Protein AF-A0A2H9LQU4-F1 (afdb_monomer_lite)

pLDDT: mean 83.68, std 18.82, range [36.91, 98.5]

Sequence (170 aa):
MGERLHLKRLIVLCSWILFLGFVFASIEIASIDSPTNTTYNSSDVWFNVTTNETADWCGYSIDGFENISMSNDSTTTYYFENSSVPEGSHNVTFSCNDSAGGMNFSETLYFTIDLTAPEITIESPLNITYKAYEYIDFNITSSEEINWCGVSVFGTDNITMTNDSLLIGL

Secondary structure (DSSP, 8-state):
----------------------------EEEEEES-S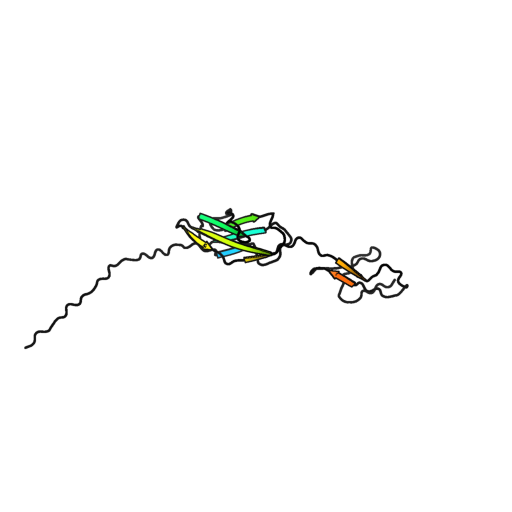SEESSS-EEEEEEESS--SEEEEEETTPPPEEPEESSSSEEEEEETTPPSEEEEEEEEEE-TT--EEEPPPEEEEE--PPPPEEEEES-SS-PPTT-----EEEESS--S--EE-STTPPPEE--SS------

Radius of gyration: 33.13 Å; chains: 1; bounding box: 103×45×87 Å

Structure (mmCIF, N/CA/C/O backbone):
data_AF-A0A2H9LQU4-F1
#
_entry.id   AF-A0A2H9LQU4-F1
#
loop_
_atom_site.group_PDB
_atom_site.id
_atom_site.type_symbol
_atom_site.label_atom_id
_atom_site.label_alt_id
_atom_site.label_comp_id
_atom_site.label_asym_id
_atom_site.label_entity_id
_atom_site.label_seq_id
_atom_site.pdbx_PDB_ins_code
_atom_site.Cartn_x
_atom_site.Cartn_y
_atom_site.Cartn_z
_atom_site.occupancy
_atom_site.B_iso_or_equiv
_atom_site.auth_seq_id
_atom_site.auth_comp_id
_atom_site.auth_asym_id
_atom_site.auth_atom_id
_atom_site.pdbx_PDB_model_num
ATOM 1 N N . MET A 1 1 ? 76.377 -31.775 -40.889 1.00 42.47 1 MET A N 1
ATOM 2 C CA . MET A 1 1 ? 75.950 -30.468 -41.424 1.00 42.47 1 MET A CA 1
ATOM 3 C C . MET A 1 1 ? 74.441 -30.548 -41.560 1.00 42.47 1 MET A C 1
ATOM 5 O O . MET A 1 1 ? 73.963 -31.254 -42.433 1.00 42.47 1 MET A O 1
ATOM 9 N N . GLY A 1 2 ? 73.724 -30.053 -40.553 1.00 43.41 2 GLY A N 1
ATOM 10 C CA . GLY A 1 2 ? 72.283 -30.249 -40.419 1.00 43.41 2 GLY A CA 1
ATOM 11 C C . GLY A 1 2 ? 71.494 -29.174 -41.148 1.00 43.41 2 GLY A C 1
ATOM 12 O O . GLY A 1 2 ? 71.911 -28.020 -41.161 1.00 43.41 2 GLY A O 1
ATOM 13 N N . GLU A 1 3 ? 70.329 -29.545 -41.665 1.00 43.34 3 GLU A N 1
ATOM 14 C CA . GLU A 1 3 ? 69.291 -28.580 -42.000 1.00 43.34 3 GLU A CA 1
ATOM 15 C C . GLU A 1 3 ? 68.017 -28.905 -41.227 1.00 43.34 3 GLU A C 1
ATOM 17 O O . GLU A 1 3 ? 67.547 -30.040 -41.146 1.00 43.34 3 GLU A O 1
ATOM 22 N N . ARG A 1 4 ? 67.556 -27.860 -40.544 1.00 48.19 4 ARG A N 1
ATOM 23 C CA . ARG A 1 4 ? 66.480 -27.837 -39.567 1.00 48.19 4 ARG A CA 1
ATOM 24 C C . ARG A 1 4 ? 65.129 -27.928 -40.265 1.00 48.19 4 ARG A C 1
ATOM 26 O O . ARG A 1 4 ? 64.819 -27.121 -41.137 1.00 48.19 4 ARG A O 1
ATOM 33 N N . LEU A 1 5 ? 64.282 -28.819 -39.759 1.00 45.22 5 LEU A N 1
ATOM 34 C CA . LEU A 1 5 ? 62.830 -28.728 -39.884 1.00 45.22 5 LEU A CA 1
ATOM 35 C C . LEU A 1 5 ? 62.363 -27.395 -39.280 1.00 45.22 5 LEU A C 1
ATOM 37 O O . LEU A 1 5 ? 62.323 -27.241 -38.060 1.00 45.22 5 LEU A O 1
ATOM 41 N N . HIS A 1 6 ? 62.007 -26.426 -40.122 1.00 47.09 6 HIS A N 1
ATOM 42 C CA . HIS A 1 6 ? 61.292 -25.234 -39.677 1.00 47.09 6 HIS A CA 1
ATOM 43 C C . HIS A 1 6 ? 59.789 -25.445 -39.849 1.00 47.09 6 HIS A C 1
ATOM 45 O O . HIS A 1 6 ? 59.212 -25.232 -40.914 1.00 47.09 6 HIS A O 1
ATOM 51 N N . LEU A 1 7 ? 59.170 -25.864 -38.747 1.00 42.38 7 LEU A N 1
ATOM 52 C CA . LEU A 1 7 ? 57.735 -25.833 -38.510 1.00 42.38 7 LEU A CA 1
ATOM 53 C C . LEU A 1 7 ? 57.232 -24.394 -38.751 1.00 42.38 7 LEU A C 1
ATOM 55 O O . LEU A 1 7 ? 57.451 -23.504 -37.925 1.00 42.38 7 LEU A O 1
ATOM 59 N N . LYS A 1 8 ? 56.599 -24.133 -39.901 1.00 46.31 8 LYS A N 1
ATOM 60 C CA . LYS A 1 8 ? 55.910 -22.860 -40.142 1.00 46.31 8 LYS A CA 1
ATOM 61 C C . LYS A 1 8 ? 54.664 -22.840 -39.262 1.00 46.31 8 LYS A C 1
ATOM 63 O O . LYS A 1 8 ? 53.694 -23.542 -39.526 1.00 46.31 8 LYS A O 1
ATOM 68 N N . ARG A 1 9 ? 54.738 -22.067 -38.177 1.00 46.16 9 ARG A N 1
ATOM 69 C CA . ARG A 1 9 ? 53.622 -21.766 -37.278 1.00 46.16 9 ARG A CA 1
ATOM 70 C C . ARG A 1 9 ? 52.424 -21.280 -38.096 1.00 46.16 9 ARG A C 1
ATOM 72 O O . ARG A 1 9 ? 52.492 -20.225 -38.721 1.00 46.16 9 ARG A O 1
ATOM 79 N N . LEU A 1 10 ? 51.336 -22.041 -38.054 1.00 36.91 10 LEU A N 1
ATOM 80 C CA . LEU A 1 10 ? 50.007 -21.578 -38.420 1.00 36.91 10 LEU A CA 1
ATOM 81 C C . LEU A 1 10 ? 49.563 -20.598 -37.325 1.00 36.91 10 LEU A C 1
ATOM 83 O O . LEU A 1 10 ? 49.052 -21.003 -36.285 1.00 36.91 10 LEU A O 1
ATOM 87 N N . ILE A 1 11 ? 49.844 -19.310 -37.514 1.00 47.38 11 ILE A N 1
ATOM 88 C CA . ILE A 1 11 ? 49.207 -18.262 -36.719 1.00 47.38 11 ILE A CA 1
ATOM 89 C C . ILE A 1 11 ? 47.830 -18.080 -37.345 1.00 47.38 11 ILE A C 1
ATOM 91 O O . ILE A 1 11 ? 47.694 -17.467 -38.402 1.00 47.38 11 ILE A O 1
ATOM 95 N N . VAL A 1 12 ? 46.816 -18.664 -36.710 1.00 43.72 12 VAL A N 1
ATOM 96 C CA . VAL A 1 12 ? 45.431 -18.249 -36.916 1.00 43.72 12 VAL A CA 1
ATOM 97 C C . VAL A 1 12 ? 45.374 -16.806 -36.425 1.00 43.72 12 VAL A C 1
ATOM 99 O O . VAL A 1 12 ? 45.312 -16.555 -35.223 1.00 43.72 12 VAL A O 1
ATOM 102 N N . LEU A 1 13 ? 45.476 -15.842 -37.342 1.00 41.81 13 LEU A N 1
ATOM 103 C CA . LEU A 1 13 ? 45.021 -14.489 -37.064 1.00 41.81 13 LEU A CA 1
ATOM 104 C C . LEU A 1 13 ? 43.508 -14.611 -36.928 1.00 41.81 13 LEU A C 1
ATOM 106 O O . LEU A 1 13 ? 42.782 -14.583 -37.919 1.00 41.81 13 LEU A O 1
ATOM 110 N N . CYS A 1 14 ? 43.066 -14.866 -35.694 1.00 44.28 14 CYS A N 1
ATOM 111 C CA . CYS A 1 14 ? 41.692 -14.661 -35.278 1.00 44.28 14 CYS A CA 1
ATOM 112 C C . CYS A 1 14 ? 41.316 -13.289 -35.824 1.00 44.28 14 CYS A C 1
ATOM 114 O O . CYS A 1 14 ? 41.963 -12.296 -35.479 1.00 44.28 14 CYS A O 1
ATOM 116 N N . SER A 1 15 ? 40.401 -13.276 -36.792 1.00 41.88 15 SER A N 1
ATOM 117 C CA . SER A 1 15 ? 39.909 -12.047 -37.384 1.00 41.88 15 SER A CA 1
ATOM 118 C C . SER A 1 15 ? 39.534 -11.1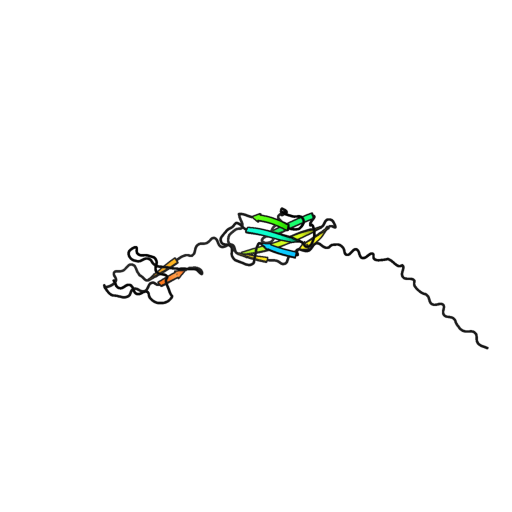4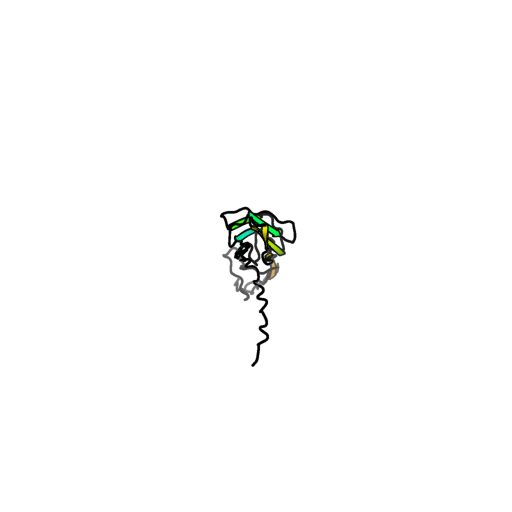0 -36.226 1.00 41.88 15 SER A C 1
ATOM 120 O O . SER A 1 15 ? 38.774 -11.549 -35.347 1.00 41.88 15 SER A O 1
ATOM 122 N N . TRP A 1 16 ? 40.155 -9.965 -36.179 1.00 44.72 16 TRP A N 1
ATOM 123 C CA . TRP A 1 16 ? 39.816 -8.916 -35.237 1.00 44.72 16 TRP A CA 1
ATOM 124 C C . TRP A 1 16 ? 38.407 -8.439 -35.585 1.00 44.72 16 TRP A C 1
ATOM 126 O O . TRP A 1 16 ? 38.214 -7.372 -36.160 1.00 44.72 16 TRP A O 1
ATOM 136 N N . ILE A 1 17 ? 37.399 -9.232 -35.235 1.00 50.31 17 ILE A N 1
ATOM 137 C CA . ILE A 1 17 ? 36.140 -8.660 -34.811 1.00 50.31 17 ILE A CA 1
ATOM 138 C C . ILE A 1 17 ? 36.523 -7.913 -33.540 1.00 50.31 17 ILE A C 1
ATOM 140 O O . ILE A 1 17 ? 36.646 -8.482 -32.457 1.00 50.31 17 ILE A O 1
ATOM 144 N N . LEU A 1 18 ? 36.783 -6.613 -33.702 1.00 45.41 18 LEU A N 1
ATOM 145 C CA . LEU A 1 18 ? 36.345 -5.671 -32.696 1.00 45.41 18 LEU A CA 1
ATOM 146 C C . LEU A 1 18 ? 34.874 -6.019 -32.468 1.00 45.41 18 LEU A C 1
ATOM 148 O O . LEU A 1 18 ? 33.999 -5.599 -33.222 1.00 45.41 18 LEU A O 1
ATOM 152 N N . PHE A 1 19 ? 34.602 -6.793 -31.421 1.00 46.94 19 PHE A N 1
ATOM 153 C CA . PHE A 1 19 ? 33.439 -6.494 -30.617 1.00 46.94 19 PHE A CA 1
ATOM 154 C C . PHE A 1 19 ? 33.712 -5.066 -30.139 1.00 46.94 19 PHE A C 1
ATOM 156 O O . PHE A 1 19 ? 34.360 -4.840 -29.119 1.00 46.94 19 PHE A O 1
ATOM 163 N N . LEU A 1 20 ? 33.316 -4.079 -30.951 1.00 49.41 20 LEU A N 1
ATOM 164 C CA . LEU A 1 20 ? 32.824 -2.833 -30.398 1.00 49.41 20 LEU A CA 1
ATOM 165 C C . LEU A 1 20 ? 31.806 -3.322 -29.386 1.00 49.41 20 LEU A C 1
ATOM 167 O O . LEU A 1 20 ? 30.780 -3.879 -29.773 1.00 49.41 20 LEU A O 1
ATOM 171 N N . GLY A 1 21 ? 32.191 -3.279 -28.114 1.00 51.03 21 GLY A N 1
ATOM 172 C CA . GLY A 1 21 ? 31.294 -3.531 -27.013 1.00 51.03 21 GLY A CA 1
ATOM 173 C C . GLY A 1 21 ? 30.197 -2.492 -27.113 1.00 51.03 21 GLY A C 1
ATOM 174 O O . GLY A 1 21 ? 30.266 -1.453 -26.470 1.00 51.03 21 GLY A O 1
ATOM 175 N N . PHE A 1 22 ? 29.195 -2.767 -27.942 1.00 51.91 22 PHE A N 1
ATOM 176 C CA . PHE A 1 22 ? 27.841 -2.425 -27.602 1.00 51.91 22 PHE A CA 1
ATOM 177 C C . PHE A 1 22 ? 27.582 -3.225 -26.336 1.00 51.91 22 PHE A C 1
ATOM 179 O O . PHE A 1 22 ? 27.191 -4.389 -26.364 1.00 51.91 22 PHE A O 1
ATOM 186 N N . VAL A 1 23 ? 27.901 -2.605 -25.202 1.00 51.28 23 VAL A N 1
ATOM 187 C CA . VAL A 1 23 ? 27.040 -2.777 -24.048 1.00 51.28 23 VAL A CA 1
ATOM 188 C C . VAL A 1 23 ? 25.686 -2.361 -24.606 1.00 51.28 23 VAL A C 1
ATOM 190 O O . VAL A 1 23 ? 25.511 -1.197 -24.965 1.00 51.28 23 VAL A O 1
ATOM 193 N N . PHE A 1 24 ? 24.808 -3.325 -24.881 1.00 54.81 24 PHE A N 1
ATOM 194 C CA . PHE A 1 24 ? 23.415 -2.975 -25.095 1.00 54.81 24 PHE A CA 1
ATOM 195 C C . PHE A 1 24 ? 23.040 -2.223 -23.823 1.00 54.81 24 PHE A C 1
ATOM 197 O O . PHE A 1 24 ? 23.191 -2.783 -22.737 1.00 54.81 24 PHE A O 1
ATOM 204 N N . ALA A 1 25 ? 22.733 -0.930 -23.949 1.00 57.03 25 ALA A N 1
ATOM 205 C CA . ALA A 1 25 ? 22.111 -0.210 -22.855 1.00 57.03 25 ALA A CA 1
ATOM 206 C C . ALA A 1 25 ? 20.887 -1.049 -22.492 1.00 57.03 25 ALA A C 1
ATOM 208 O O . ALA A 1 25 ? 20.119 -1.421 -23.379 1.00 57.03 25 ALA A O 1
ATOM 209 N N . SER A 1 26 ? 20.886 -1.553 -21.267 1.00 74.88 26 SER A N 1
ATOM 210 C CA . SER A 1 26 ? 19.837 -2.424 -20.782 1.00 74.88 26 SER A CA 1
ATOM 211 C C . SER A 1 26 ? 19.087 -1.623 -19.749 1.00 74.88 26 SER A C 1
ATOM 213 O O . SER A 1 26 ? 19.650 -1.309 -18.690 1.00 74.88 26 SER A O 1
ATOM 215 N N . ILE A 1 27 ? 17.831 -1.337 -20.063 1.00 88.94 27 ILE A N 1
ATOM 216 C CA . ILE A 1 27 ? 16.921 -0.714 -19.120 1.00 88.94 27 ILE A CA 1
ATOM 217 C C . ILE A 1 27 ? 16.923 -1.480 -17.792 1.00 88.94 27 ILE A C 1
ATOM 219 O O . ILE A 1 27 ? 16.867 -2.711 -17.750 1.00 88.94 27 ILE A O 1
ATOM 223 N N . GLU A 1 28 ? 16.978 -0.743 -16.694 1.00 91.44 28 GLU A N 1
ATOM 224 C CA . GLU A 1 28 ? 16.867 -1.266 -15.338 1.00 91.44 28 GLU A CA 1
ATOM 225 C C . GLU A 1 28 ? 15.863 -0.420 -14.560 1.00 91.44 28 GLU A C 1
ATOM 227 O O . GLU A 1 28 ? 15.792 0.800 -14.726 1.00 91.44 28 GLU A O 1
ATOM 232 N N . ILE A 1 29 ? 15.097 -1.072 -13.687 1.00 93.88 29 ILE A N 1
ATOM 233 C CA . ILE A 1 29 ? 14.244 -0.386 -12.718 1.00 93.88 29 ILE A CA 1
ATOM 234 C C . ILE A 1 29 ? 15.119 -0.111 -11.494 1.00 93.88 29 ILE A C 1
ATOM 236 O O . ILE A 1 29 ? 15.428 -1.023 -10.733 1.00 93.88 29 ILE A O 1
ATOM 240 N N . ALA A 1 30 ? 15.559 1.136 -11.349 1.00 93.94 30 ALA A N 1
ATOM 241 C CA . ALA A 1 30 ? 16.524 1.564 -10.341 1.00 93.94 30 ALA A CA 1
ATOM 242 C C . ALA A 1 30 ? 15.898 1.733 -8.948 1.00 93.94 30 ALA A C 1
ATOM 244 O O . ALA A 1 30 ? 16.546 1.442 -7.942 1.00 93.94 30 ALA A O 1
ATOM 245 N N . SER A 1 31 ? 14.651 2.207 -8.873 1.00 96.19 31 SER A N 1
ATOM 246 C CA . SER A 1 31 ? 13.893 2.276 -7.621 1.00 96.19 31 SER A CA 1
ATOM 247 C C . SER A 1 31 ? 12.401 2.088 -7.849 1.00 96.19 31 SER A C 1
ATOM 249 O O . SER A 1 31 ? 11.872 2.337 -8.935 1.00 96.19 31 SER A O 1
ATOM 251 N N . ILE A 1 32 ? 11.728 1.650 -6.787 1.00 97.56 32 ILE A N 1
ATOM 252 C CA . ILE A 1 32 ? 10.275 1.569 -6.710 1.00 97.56 32 ILE A CA 1
ATOM 253 C C . ILE A 1 32 ? 9.878 2.407 -5.509 1.00 97.56 32 ILE A C 1
ATOM 255 O O . ILE A 1 32 ? 10.142 2.032 -4.366 1.00 97.56 32 ILE A O 1
ATOM 259 N N . ASP A 1 33 ? 9.307 3.571 -5.789 1.00 96.38 33 ASP A N 1
ATOM 260 C CA . ASP A 1 33 ? 8.949 4.543 -4.762 1.00 96.38 33 ASP A CA 1
ATOM 261 C C . ASP A 1 33 ? 7.563 4.225 -4.183 1.00 96.38 33 ASP A C 1
ATOM 263 O O . ASP A 1 33 ? 7.283 4.542 -3.028 1.00 96.38 33 ASP A O 1
ATOM 267 N N . SER A 1 34 ? 6.691 3.586 -4.975 1.00 97.38 34 SER A N 1
ATOM 268 C CA . SER A 1 34 ? 5.372 3.128 -4.535 1.00 97.38 34 SER A CA 1
ATOM 269 C C . SER A 1 34 ? 4.808 2.035 -5.468 1.00 97.38 34 SER A C 1
ATOM 271 O O . SER A 1 34 ? 5.062 2.086 -6.674 1.00 97.38 34 SER A O 1
ATOM 273 N N . PRO A 1 35 ? 4.020 1.067 -4.967 1.00 97.81 35 PRO A N 1
ATOM 274 C CA . PRO A 1 35 ? 3.705 0.851 -3.559 1.00 97.81 35 PRO A CA 1
ATOM 275 C C . PRO A 1 35 ? 4.903 0.310 -2.772 1.00 97.81 35 PRO A C 1
ATOM 277 O O . PRO A 1 35 ? 5.860 -0.229 -3.324 1.00 97.81 35 PRO A O 1
ATOM 280 N N . THR A 1 36 ? 4.825 0.460 -1.454 1.00 96.94 36 THR A N 1
ATOM 281 C CA . THR A 1 36 ? 5.763 -0.131 -0.493 1.00 96.94 36 THR A CA 1
ATOM 282 C C . THR A 1 36 ? 5.119 -1.333 0.191 1.00 96.94 36 THR A C 1
ATOM 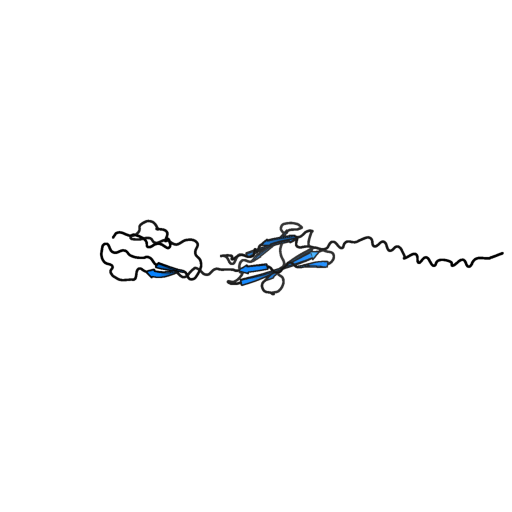284 O O . THR A 1 36 ? 3.896 -1.464 0.187 1.00 96.94 36 THR A O 1
ATOM 287 N N . ASN A 1 37 ? 5.930 -2.212 0.789 1.00 97.19 37 ASN A N 1
ATOM 288 C CA . ASN A 1 37 ? 5.431 -3.390 1.502 1.00 97.19 37 ASN A CA 1
ATOM 289 C C . ASN A 1 37 ? 4.839 -3.020 2.868 1.00 97.19 37 ASN A C 1
ATOM 291 O O . ASN A 1 37 ? 5.469 -3.191 3.911 1.00 97.19 37 ASN A O 1
ATOM 295 N N . THR A 1 38 ? 3.641 -2.445 2.822 1.00 95.88 38 THR A N 1
ATOM 296 C CA . THR A 1 38 ? 2.859 -1.971 3.961 1.00 95.88 38 THR A CA 1
ATOM 297 C C . THR A 1 38 ? 1.370 -2.211 3.716 1.00 95.88 38 THR A C 1
ATOM 299 O O . THR A 1 38 ? 0.946 -2.563 2.611 1.00 95.88 38 THR A O 1
ATOM 302 N N . THR A 1 39 ? 0.577 -1.978 4.754 1.00 96.25 39 THR A N 1
ATOM 303 C CA . THR A 1 39 ? -0.873 -1.842 4.650 1.00 96.25 39 THR A CA 1
ATOM 304 C C . THR A 1 39 ? -1.241 -0.389 4.355 1.00 96.25 39 THR A C 1
ATOM 306 O O . THR A 1 39 ? -0.707 0.532 4.980 1.00 96.25 39 THR A O 1
ATOM 309 N N . TYR A 1 40 ? -2.151 -0.191 3.409 1.00 96.75 40 TYR A N 1
ATOM 310 C CA . TYR A 1 40 ? -2.753 1.088 3.055 1.00 96.75 40 TYR A CA 1
ATOM 311 C C . TYR A 1 40 ? -4.206 1.107 3.526 1.00 96.75 40 TYR A C 1
ATOM 313 O O . TYR A 1 40 ? -4.936 0.146 3.314 1.00 96.75 40 TYR A O 1
ATOM 321 N N . ASN A 1 41 ? -4.639 2.221 4.114 1.00 95.69 41 ASN A N 1
ATOM 322 C CA . ASN A 1 41 ? -6.017 2.426 4.576 1.00 95.69 41 ASN A CA 1
ATOM 323 C C . ASN A 1 41 ? -6.896 3.168 3.552 1.00 95.69 41 ASN A C 1
ATOM 325 O O . ASN A 1 41 ? -7.846 3.869 3.905 1.00 95.69 41 ASN A O 1
ATOM 329 N N . SER A 1 42 ? -6.520 3.071 2.279 1.00 96.75 42 SER A N 1
ATOM 330 C CA . SER A 1 42 ? -7.215 3.660 1.139 1.00 96.75 42 SER A CA 1
ATOM 331 C C . SER A 1 42 ? -7.044 2.753 -0.075 1.00 96.75 42 SER A C 1
ATOM 333 O O . SER A 1 42 ? -5.998 2.127 -0.232 1.00 96.75 42 SER A O 1
ATOM 335 N N . SER A 1 43 ? -8.053 2.720 -0.948 1.00 97.88 43 SER A N 1
ATOM 336 C CA . SER A 1 43 ? -7.986 2.058 -2.256 1.00 97.88 43 SER A CA 1
ATOM 337 C C . SER A 1 43 ? -7.165 2.843 -3.284 1.00 97.88 43 SER A C 1
ATOM 339 O O . SER A 1 43 ? -6.928 2.337 -4.382 1.00 97.88 43 SER A O 1
ATOM 341 N N . ASP A 1 44 ? -6.769 4.075 -2.947 1.00 97.81 44 ASP A N 1
ATOM 342 C CA . ASP A 1 44 ? -5.921 4.937 -3.766 1.00 97.81 44 ASP A CA 1
ATOM 343 C C . ASP A 1 44 ? -4.452 4.542 -3.608 1.00 97.81 44 ASP A C 1
ATOM 345 O O . ASP A 1 44 ? -3.786 4.891 -2.630 1.00 97.81 44 ASP A O 1
ATOM 349 N N . VAL A 1 45 ? -3.939 3.810 -4.596 1.00 98.00 45 VAL A N 1
ATOM 350 C CA . VAL A 1 45 ? -2.553 3.345 -4.625 1.00 98.00 45 VAL A CA 1
ATOM 351 C C . VAL A 1 45 ? -1.802 4.036 -5.752 1.00 98.00 45 VAL A C 1
ATOM 353 O O . VAL A 1 45 ? -2.144 3.935 -6.934 1.00 98.00 45 VAL A O 1
ATOM 356 N N . TRP A 1 46 ? -0.729 4.720 -5.364 1.00 97.69 46 TRP A N 1
ATOM 357 C CA . TRP A 1 46 ? 0.243 5.281 -6.289 1.00 97.69 46 TRP A CA 1
ATOM 358 C C . TRP A 1 46 ? 1.227 4.188 -6.713 1.00 97.69 46 TRP A C 1
ATOM 360 O O . TRP A 1 46 ? 1.836 3.528 -5.873 1.00 97.69 46 TRP A O 1
ATOM 370 N N . PHE A 1 47 ? 1.410 4.000 -8.010 1.00 98.12 47 PHE A N 1
ATOM 371 C CA . PHE A 1 47 ? 2.435 3.142 -8.594 1.00 98.12 47 PHE A CA 1
ATOM 372 C C . PHE A 1 47 ? 3.505 4.057 -9.168 1.00 98.12 47 PHE A C 1
ATOM 374 O O . PHE A 1 47 ? 3.175 4.920 -9.974 1.00 98.12 47 PHE A O 1
ATOM 381 N N . ASN A 1 48 ? 4.760 3.913 -8.752 1.00 98.12 48 ASN A N 1
ATOM 382 C CA . ASN A 1 48 ? 5.844 4.801 -9.153 1.00 98.12 48 ASN A CA 1
ATOM 383 C C . ASN A 1 48 ? 7.183 4.086 -9.162 1.00 98.12 48 ASN A C 1
ATOM 385 O O . ASN A 1 48 ? 7.610 3.526 -8.148 1.00 98.12 48 ASN A O 1
ATOM 389 N N . VAL A 1 49 ? 7.845 4.161 -10.309 1.00 97.88 49 VAL A N 1
ATOM 390 C CA . VAL A 1 49 ? 9.163 3.586 -10.526 1.00 97.88 49 VAL A CA 1
ATOM 391 C C . VAL A 1 49 ? 10.083 4.583 -11.199 1.00 97.88 49 VAL A C 1
ATOM 393 O O . VAL A 1 49 ? 9.671 5.376 -12.050 1.00 97.88 49 VAL A O 1
ATOM 396 N N . THR A 1 50 ? 11.360 4.483 -10.850 1.00 97.31 50 THR A N 1
ATOM 397 C CA . THR A 1 50 ? 12.433 5.196 -11.532 1.00 97.31 50 THR A CA 1
ATOM 398 C C . THR A 1 50 ? 13.336 4.199 -12.244 1.00 97.31 50 THR A C 1
ATOM 400 O O . THR A 1 50 ? 13.738 3.188 -11.668 1.00 97.31 50 THR A O 1
ATOM 403 N N . THR A 1 51 ? 13.671 4.481 -13.497 1.00 96.00 51 THR A N 1
ATOM 404 C CA . THR A 1 51 ? 14.596 3.699 -14.318 1.00 96.00 51 THR A CA 1
ATOM 405 C C . THR A 1 51 ? 15.997 4.315 -14.339 1.00 96.00 51 THR A C 1
ATOM 407 O O . THR A 1 51 ? 16.186 5.495 -14.038 1.00 96.00 51 THR A O 1
ATOM 410 N N . ASN A 1 52 ? 17.009 3.516 -14.683 1.00 93.88 52 ASN A N 1
ATOM 411 C CA . ASN A 1 52 ? 18.400 3.977 -14.814 1.00 93.88 52 ASN A CA 1
ATOM 412 C C . ASN A 1 52 ? 18.652 4.826 -16.081 1.00 93.88 52 ASN A C 1
ATOM 414 O O . ASN A 1 52 ? 19.628 5.574 -16.140 1.00 93.88 52 ASN A O 1
ATOM 418 N N . GLU A 1 53 ? 17.775 4.717 -17.079 1.00 92.50 53 GLU A N 1
ATOM 419 C CA . GLU A 1 53 ? 17.790 5.467 -18.333 1.00 92.50 53 GLU A CA 1
ATOM 420 C C . GLU A 1 53 ? 16.368 5.691 -18.863 1.00 92.50 53 GLU A C 1
ATOM 422 O O . GLU A 1 53 ? 15.394 5.230 -18.266 1.00 92.50 53 GLU A O 1
ATOM 427 N N . THR A 1 54 ? 16.230 6.424 -19.969 1.00 93.56 54 THR A N 1
ATOM 428 C CA . THR A 1 54 ? 14.917 6.690 -20.566 1.00 93.56 54 THR A CA 1
ATOM 429 C C . THR A 1 54 ? 14.283 5.407 -21.093 1.00 93.56 54 THR A C 1
ATOM 431 O O . THR A 1 54 ? 14.855 4.762 -21.970 1.00 93.56 54 THR A O 1
ATOM 434 N N . ALA A 1 55 ? 13.086 5.075 -20.607 1.00 94.12 55 ALA A N 1
ATOM 435 C CA . ALA A 1 55 ? 12.294 3.967 -21.129 1.00 94.12 55 ALA A CA 1
ATOM 436 C C . ALA A 1 55 ? 11.365 4.435 -22.261 1.00 94.12 55 ALA A C 1
ATOM 438 O O . ALA A 1 55 ? 10.803 5.536 -22.227 1.00 94.12 55 ALA A O 1
ATOM 439 N N . ASP A 1 56 ? 11.156 3.565 -23.241 1.00 94.12 56 ASP A N 1
ATOM 440 C CA . ASP A 1 56 ? 10.152 3.753 -24.288 1.00 94.12 56 ASP A CA 1
ATOM 441 C C . ASP A 1 56 ? 8.747 3.457 -23.752 1.00 94.12 56 ASP A C 1
ATOM 443 O O . ASP A 1 56 ? 7.774 4.111 -24.134 1.00 94.12 56 ASP A O 1
ATOM 447 N N . TRP A 1 57 ? 8.639 2.490 -22.841 1.00 95.38 57 TRP A N 1
ATOM 448 C CA . TRP A 1 57 ? 7.410 2.163 -22.134 1.00 95.38 57 TRP A CA 1
ATOM 449 C C . TRP A 1 57 ? 7.708 1.587 -20.749 1.00 95.38 57 TRP A C 1
ATOM 451 O O . TRP A 1 57 ? 8.657 0.828 -20.560 1.00 95.38 57 TRP A O 1
ATOM 461 N N . CYS A 1 58 ? 6.843 1.917 -19.793 1.00 97.56 58 CYS A N 1
ATOM 462 C CA . CYS A 1 58 ? 6.768 1.270 -18.491 1.00 97.56 58 CYS A CA 1
ATOM 463 C C . CYS A 1 58 ? 5.313 0.924 -18.171 1.00 97.56 58 CYS A C 1
ATOM 465 O O . CYS A 1 58 ? 4.381 1.660 -18.515 1.00 97.56 58 CYS A O 1
ATOM 467 N N . GLY A 1 59 ? 5.123 -0.190 -17.479 1.00 97.94 59 GLY A N 1
ATOM 468 C CA . GLY A 1 59 ? 3.834 -0.648 -16.998 1.00 97.94 59 GLY A CA 1
ATOM 469 C C . GLY A 1 59 ? 3.958 -1.476 -15.729 1.00 97.94 59 GLY A C 1
ATOM 470 O O . GLY A 1 59 ? 5.052 -1.882 -15.332 1.00 97.94 59 GLY A O 1
ATOM 471 N N . TYR A 1 60 ? 2.822 -1.748 -15.102 1.00 98.25 60 TYR A N 1
ATOM 472 C CA . TYR A 1 60 ? 2.738 -2.619 -13.936 1.00 98.25 60 TYR A CA 1
ATOM 473 C C . TYR A 1 60 ? 1.650 -3.673 -14.124 1.00 98.25 60 TYR A C 1
ATOM 475 O O . TYR A 1 60 ? 0.616 -3.410 -14.737 1.00 98.25 60 TYR A O 1
ATOM 483 N N . SER A 1 61 ? 1.881 -4.858 -13.574 1.00 98.31 61 SER A N 1
ATOM 484 C CA . SER A 1 61 ? 0.893 -5.924 -13.429 1.00 98.31 61 SER A CA 1
ATOM 485 C C . SER A 1 61 ? 0.584 -6.073 -11.949 1.00 98.31 61 SER A C 1
ATOM 487 O O . SER A 1 61 ? 1.503 -6.242 -11.147 1.00 98.31 61 SER A O 1
ATOM 489 N N . ILE A 1 62 ? -0.697 -5.995 -11.597 1.00 98.19 62 ILE A N 1
ATOM 490 C CA . ILE A 1 62 ? -1.202 -6.269 -10.252 1.00 98.19 62 ILE A CA 1
ATOM 491 C C . ILE A 1 62 ? -1.922 -7.618 -10.261 1.00 98.19 62 ILE A C 1
ATOM 493 O O . ILE A 1 62 ? -2.645 -7.915 -11.208 1.00 98.19 62 ILE A O 1
ATOM 497 N N . ASP A 1 63 ? -1.682 -8.455 -9.254 1.00 97.75 63 ASP A N 1
ATOM 498 C CA . ASP A 1 63 ? -2.301 -9.774 -9.043 1.00 97.75 63 ASP A CA 1
ATOM 499 C C . ASP A 1 63 ? -2.254 -10.726 -10.253 1.00 97.75 63 ASP A C 1
ATOM 501 O O . ASP A 1 63 ? -3.103 -11.604 -10.421 1.00 97.75 63 ASP A O 1
ATOM 505 N N . GLY A 1 64 ? -1.249 -10.563 -11.116 1.00 95.50 64 GLY A N 1
ATOM 506 C CA . GLY A 1 64 ? -1.083 -11.350 -12.339 1.00 95.50 64 GLY A CA 1
ATOM 507 C C . GLY A 1 64 ? -2.024 -10.969 -13.489 1.00 95.50 64 GLY A C 1
ATOM 508 O O . GLY A 1 64 ? -2.086 -11.702 -14.479 1.00 95.50 64 GLY A O 1
ATOM 509 N N . PHE A 1 65 ? -2.746 -9.848 -13.394 1.00 96.94 65 PHE A N 1
ATOM 510 C CA . PHE A 1 65 ? -3.516 -9.285 -14.507 1.00 96.94 65 PHE A CA 1
ATOM 511 C C . PHE A 1 65 ? -2.608 -8.659 -15.580 1.00 96.94 65 PHE A C 1
ATOM 513 O O . PHE A 1 65 ? -1.399 -8.510 -15.399 1.00 96.94 65 PHE A O 1
ATOM 520 N N . GLU A 1 66 ? -3.190 -8.305 -16.729 1.00 96.94 66 GLU A N 1
ATOM 521 C CA . GLU A 1 66 ? -2.455 -7.664 -17.825 1.00 96.94 66 GLU A CA 1
ATOM 522 C C . GLU A 1 66 ? -1.774 -6.359 -17.389 1.00 96.94 66 GLU A C 1
ATOM 524 O O . GLU A 1 66 ? -2.259 -5.643 -16.512 1.00 96.94 66 GLU A O 1
ATOM 529 N N . ASN A 1 67 ? -0.646 -6.041 -18.033 1.00 97.31 67 ASN A N 1
ATOM 530 C CA . ASN A 1 67 ? 0.108 -4.831 -17.729 1.00 97.31 67 ASN A CA 1
ATOM 531 C C . ASN A 1 67 ? -0.708 -3.569 -18.041 1.00 97.31 67 ASN A C 1
ATOM 533 O O . ASN A 1 67 ? -1.155 -3.359 -19.171 1.00 97.31 67 ASN A O 1
ATOM 537 N N . ILE A 1 68 ? -0.801 -2.681 -17.059 1.00 98.12 68 ILE A N 1
ATOM 538 C CA . ILE A 1 68 ? -1.351 -1.337 -17.200 1.00 98.12 68 ILE A CA 1
ATOM 539 C C . ILE A 1 68 ? -0.201 -0.389 -17.537 1.00 98.12 68 ILE A C 1
ATOM 541 O O . ILE A 1 68 ? 0.825 -0.373 -16.859 1.00 98.12 68 ILE A O 1
ATOM 545 N N . SER A 1 69 ? -0.366 0.396 -18.605 1.00 98.06 69 SER A N 1
ATOM 546 C CA . SER A 1 69 ? 0.649 1.364 -19.037 1.00 98.06 69 SER A CA 1
ATOM 547 C C . SER A 1 69 ? 0.698 2.563 -18.095 1.00 98.06 69 SER A C 1
ATOM 549 O O . SER A 1 69 ? -0.340 3.129 -17.749 1.00 98.06 69 SER A O 1
ATOM 551 N N . MET A 1 70 ? 1.906 2.960 -17.713 1.00 98.12 70 MET A N 1
ATOM 552 C CA . MET A 1 70 ? 2.158 4.089 -16.823 1.00 98.12 70 MET A CA 1
ATOM 553 C C . MET A 1 70 ? 2.381 5.374 -17.628 1.00 98.12 70 MET A C 1
ATOM 555 O O . MET A 1 70 ? 2.851 5.345 -18.766 1.00 98.12 70 MET A O 1
ATOM 559 N N . SER A 1 71 ? 2.032 6.509 -17.028 1.00 98.00 71 SER A N 1
ATOM 560 C CA . SER A 1 71 ? 2.440 7.835 -17.507 1.00 98.00 71 SER A CA 1
ATOM 561 C C . SER A 1 71 ? 3.853 8.150 -17.019 1.00 98.00 71 SER A C 1
ATOM 563 O O . SER A 1 71 ? 4.413 7.402 -16.220 1.00 98.00 71 SER A O 1
ATOM 565 N N . ASN A 1 72 ? 4.449 9.244 -17.487 1.00 95.81 72 ASN A N 1
ATOM 566 C CA . ASN A 1 72 ? 5.788 9.650 -17.074 1.00 95.81 72 ASN A CA 1
ATOM 567 C C . ASN A 1 72 ? 5.818 11.118 -16.628 1.00 95.81 72 ASN A C 1
ATOM 569 O O . ASN A 1 72 ? 5.297 11.996 -17.314 1.00 95.81 72 ASN A O 1
ATOM 573 N N . ASP A 1 73 ? 6.439 11.376 -15.476 1.00 92.00 73 ASP A N 1
ATOM 574 C CA . ASP A 1 73 ? 6.677 12.734 -14.956 1.00 92.00 73 ASP A CA 1
ATOM 575 C C . ASP A 1 73 ? 7.989 13.311 -15.500 1.00 92.00 73 ASP A C 1
ATOM 577 O O . ASP A 1 73 ? 8.152 14.522 -15.662 1.00 92.00 73 ASP A O 1
ATOM 581 N N . SER A 1 74 ? 8.944 12.430 -15.793 1.00 94.12 74 SER A N 1
ATOM 582 C CA . SER A 1 74 ? 10.247 12.766 -16.355 1.00 94.12 74 SER A CA 1
ATOM 583 C C . SER A 1 74 ? 10.635 11.750 -17.428 1.00 94.12 74 SER A C 1
ATOM 585 O O . SER A 1 74 ? 9.839 10.892 -17.807 1.00 94.12 74 SER A O 1
ATOM 587 N N . THR A 1 75 ? 11.859 11.835 -17.946 1.00 91.88 75 THR A N 1
ATOM 588 C CA . THR A 1 75 ? 12.381 10.812 -18.859 1.00 91.88 75 THR A CA 1
ATOM 589 C C . THR A 1 75 ? 12.675 9.486 -18.163 1.00 91.88 75 THR A C 1
ATOM 591 O O . THR A 1 75 ? 12.807 8.492 -18.851 1.00 91.88 75 THR A O 1
ATOM 594 N N . THR A 1 76 ? 12.800 9.452 -16.835 1.00 95.88 76 THR A N 1
ATOM 595 C CA . THR A 1 76 ? 13.193 8.246 -16.083 1.00 95.88 76 THR A CA 1
ATOM 596 C C . THR A 1 76 ? 12.218 7.882 -14.971 1.00 95.88 76 THR A C 1
ATOM 598 O O . THR A 1 76 ? 12.454 6.913 -14.267 1.00 95.88 76 THR A O 1
ATOM 601 N N . THR A 1 77 ? 11.149 8.650 -14.766 1.00 97.38 77 THR A N 1
ATOM 602 C CA . THR A 1 77 ? 10.186 8.430 -13.679 1.00 97.38 77 THR A CA 1
ATOM 603 C C . THR A 1 77 ? 8.807 8.214 -14.268 1.00 97.38 77 THR A C 1
ATOM 605 O O . THR A 1 77 ? 8.294 9.078 -14.988 1.00 97.38 77 THR A O 1
ATOM 608 N N . TYR A 1 78 ? 8.217 7.071 -13.936 1.00 98.12 78 TYR A N 1
ATOM 609 C CA . TYR A 1 78 ? 6.953 6.599 -14.480 1.00 98.12 78 TYR A CA 1
ATOM 610 C C . TYR A 1 78 ? 5.985 6.324 -13.346 1.00 98.12 78 TYR A C 1
ATOM 612 O O . TYR A 1 78 ? 6.365 5.734 -12.336 1.00 98.12 78 TYR A O 1
ATOM 620 N N . TYR A 1 79 ? 4.728 6.718 -13.524 1.00 98.31 79 TYR A N 1
ATOM 621 C CA . TYR A 1 79 ? 3.710 6.597 -12.494 1.00 98.31 79 TYR A CA 1
ATOM 622 C C . TYR A 1 79 ? 2.328 6.220 -13.032 1.00 98.31 79 TYR A C 1
ATOM 624 O O . TYR A 1 79 ? 2.004 6.399 -14.210 1.00 98.31 79 TYR A O 1
ATOM 632 N N . PHE A 1 80 ? 1.491 5.712 -12.137 1.00 98.44 80 PHE A N 1
ATOM 633 C CA . PHE A 1 80 ? 0.065 5.525 -12.351 1.00 98.44 80 PHE A CA 1
ATOM 634 C C . PHE A 1 80 ? -0.667 5.617 -11.013 1.00 98.44 80 PHE A C 1
ATOM 636 O O . PHE A 1 80 ? -0.216 5.053 -10.022 1.00 98.44 80 PHE A O 1
ATOM 643 N N . GLU A 1 81 ? -1.813 6.288 -10.986 1.00 97.56 81 GLU A N 1
ATOM 644 C CA . GLU A 1 81 ? -2.680 6.337 -9.810 1.00 97.56 81 GLU A CA 1
ATOM 645 C C . GLU A 1 81 ? -3.886 5.427 -10.042 1.00 97.56 81 GLU A C 1
ATOM 647 O O . GLU A 1 81 ? -4.673 5.648 -10.966 1.00 97.56 81 GLU A O 1
ATOM 652 N N . ASN A 1 82 ? -4.016 4.378 -9.231 1.00 97.44 82 ASN A N 1
ATOM 653 C CA . ASN A 1 82 ? -5.184 3.506 -9.252 1.00 97.44 82 ASN A CA 1
ATOM 654 C C . ASN A 1 82 ? -6.026 3.780 -8.009 1.00 97.44 82 ASN A C 1
ATOM 656 O O . ASN A 1 82 ? -5.615 3.439 -6.905 1.00 97.44 82 ASN A O 1
ATOM 660 N N . SER A 1 83 ? -7.203 4.369 -8.201 1.00 97.00 83 SER A N 1
ATOM 661 C CA . SER A 1 83 ? -8.109 4.769 -7.119 1.00 97.00 83 SER A CA 1
ATOM 662 C C . SER A 1 83 ? -9.098 3.688 -6.682 1.00 97.00 83 SER A C 1
ATOM 664 O O . SER A 1 83 ? -10.089 3.947 -5.997 1.00 97.00 83 SER A O 1
ATOM 666 N N . SER A 1 84 ? -8.923 2.459 -7.162 1.00 96.50 84 SER A N 1
ATOM 667 C CA . SER A 1 84 ? -9.897 1.383 -6.972 1.00 96.50 84 SER A CA 1
ATOM 668 C C . SER A 1 84 ? -9.228 0.030 -6.753 1.00 96.50 84 SER A C 1
ATOM 670 O O . SER A 1 84 ? -9.751 -0.992 -7.203 1.00 96.50 84 SER A O 1
ATOM 672 N N . VAL A 1 85 ? -8.079 0.006 -6.068 1.00 98.00 85 VAL A N 1
ATOM 673 C CA . VAL A 1 85 ? -7.486 -1.260 -5.621 1.00 98.00 85 VAL A CA 1
ATOM 674 C C . VAL A 1 85 ? -8.389 -1.861 -4.529 1.00 98.00 85 VAL A C 1
ATOM 676 O O . VAL A 1 85 ? -8.691 -1.161 -3.560 1.00 98.00 85 VAL A O 1
ATOM 679 N N . PRO A 1 86 ? -8.898 -3.097 -4.700 1.00 97.94 86 PRO A N 1
ATOM 680 C CA . PRO A 1 86 ? -9.814 -3.713 -3.738 1.00 97.94 86 PRO A CA 1
ATOM 681 C C . PRO A 1 86 ? -9.188 -3.953 -2.358 1.00 97.94 86 PRO A C 1
ATOM 683 O O . PRO A 1 86 ? -7.982 -3.893 -2.206 1.00 97.94 86 PRO A O 1
ATOM 686 N N . GLU A 1 87 ? -10.025 -4.271 -1.371 1.00 98.00 87 GLU A N 1
ATOM 687 C CA . GLU A 1 87 ? -9.601 -4.795 -0.065 1.00 98.00 87 GLU A CA 1
ATOM 688 C C . GLU A 1 87 ? -8.800 -6.100 -0.201 1.00 98.00 87 GLU A C 1
ATOM 690 O O . GLU A 1 87 ? -9.196 -6.997 -0.958 1.00 98.00 87 GLU A O 1
ATOM 695 N N . GLY A 1 88 ? -7.755 -6.253 0.615 1.00 98.00 88 GLY A N 1
ATOM 696 C CA . GLY A 1 88 ? -7.010 -7.497 0.771 1.00 98.00 88 GLY A CA 1
ATOM 697 C C . GLY A 1 88 ? -5.535 -7.400 0.391 1.00 98.00 88 GLY A C 1
ATOM 698 O O . GLY A 1 88 ? -4.952 -6.327 0.257 1.00 98.00 88 GLY A O 1
ATOM 699 N N . SER A 1 89 ? -4.890 -8.561 0.280 1.00 98.31 89 SER A N 1
ATOM 700 C CA . SER A 1 89 ? -3.473 -8.652 -0.079 1.00 98.31 89 SER A CA 1
ATOM 701 C C . SER A 1 89 ? -3.281 -8.661 -1.589 1.00 98.31 89 SER A C 1
ATOM 703 O O . SER A 1 89 ? -3.909 -9.453 -2.293 1.00 98.31 89 SER A O 1
ATOM 705 N N . HIS A 1 90 ? -2.329 -7.860 -2.051 1.00 98.50 90 HIS A N 1
ATOM 706 C CA . HIS A 1 90 ? -1.997 -7.687 -3.456 1.00 98.50 90 HIS A CA 1
ATOM 707 C C . HIS A 1 90 ? -0.519 -7.940 -3.717 1.00 98.50 90 HIS A C 1
ATOM 709 O O . HIS A 1 90 ? 0.336 -7.791 -2.837 1.00 98.50 90 HIS A O 1
ATOM 715 N N . ASN A 1 91 ? -0.209 -8.299 -4.959 1.00 98.25 91 ASN A N 1
ATOM 716 C CA . ASN A 1 91 ? 1.159 -8.296 -5.461 1.00 98.25 91 ASN A CA 1
ATOM 717 C C . ASN A 1 91 ? 1.277 -7.467 -6.738 1.00 98.25 91 ASN A C 1
ATOM 719 O O . ASN A 1 91 ? 0.352 -7.416 -7.544 1.00 98.25 91 ASN A O 1
ATOM 723 N N . VAL A 1 92 ? 2.424 -6.819 -6.925 1.00 98.38 92 VAL A N 1
ATOM 724 C CA . VAL A 1 92 ? 2.715 -6.022 -8.116 1.00 98.38 92 VAL A CA 1
ATOM 725 C C . VAL A 1 92 ? 4.092 -6.349 -8.672 1.00 98.38 92 VAL A C 1
ATOM 727 O O . VAL A 1 92 ? 5.049 -6.588 -7.934 1.00 98.38 92 VAL A O 1
ATOM 730 N N . THR A 1 93 ? 4.194 -6.365 -9.995 1.00 98.19 93 THR A N 1
ATOM 731 C CA . THR A 1 93 ? 5.462 -6.424 -10.726 1.00 98.19 93 THR A CA 1
ATOM 732 C C . THR A 1 93 ? 5.488 -5.317 -11.769 1.00 98.19 93 THR A C 1
ATOM 734 O O . THR A 1 93 ? 4.522 -5.124 -12.506 1.00 98.19 93 THR A O 1
ATOM 737 N N . PHE A 1 94 ? 6.598 -4.593 -11.839 1.00 98.25 94 PHE A N 1
ATOM 738 C CA . PHE A 1 94 ? 6.820 -3.531 -12.809 1.00 98.25 94 PHE A CA 1
ATOM 739 C C . PHE A 1 94 ? 7.632 -4.048 -13.987 1.00 98.25 94 PHE A C 1
ATOM 741 O O . PHE A 1 94 ? 8.498 -4.906 -13.826 1.00 98.25 94 PHE A O 1
ATOM 748 N N . SER A 1 95 ? 7.347 -3.523 -15.172 1.00 96.94 95 SER A N 1
ATOM 749 C CA . SER A 1 95 ? 8.021 -3.874 -16.419 1.00 96.94 95 SER A CA 1
ATOM 750 C C . SER A 1 95 ? 8.337 -2.604 -17.194 1.00 96.94 95 SER A C 1
ATOM 752 O O . SER A 1 95 ? 7.444 -1.787 -17.399 1.00 96.94 95 SER A O 1
ATOM 754 N N . CYS A 1 96 ? 9.569 -2.452 -17.667 1.00 96.38 96 CYS A N 1
ATOM 755 C CA . CYS A 1 96 ? 9.965 -1.335 -18.525 1.00 96.38 96 CYS A CA 1
ATOM 756 C C . CYS A 1 96 ? 10.781 -1.839 -19.714 1.00 96.38 96 CYS A C 1
ATOM 758 O O . CYS A 1 96 ? 11.491 -2.842 -19.593 1.00 96.38 96 CYS A O 1
ATOM 760 N N . ASN A 1 97 ? 10.686 -1.155 -20.854 1.00 93.31 97 ASN A N 1
ATOM 761 C CA . ASN A 1 97 ? 11.522 -1.418 -22.018 1.00 93.31 97 ASN A CA 1
ATOM 762 C C . ASN A 1 97 ? 12.196 -0.154 -22.574 1.00 93.31 97 ASN A C 1
ATOM 764 O O . ASN A 1 97 ? 11.718 0.960 -22.380 1.00 93.31 97 ASN A O 1
ATOM 768 N N . ASP A 1 98 ? 13.313 -0.339 -23.269 1.00 88.81 98 ASP A N 1
ATOM 769 C CA . ASP A 1 98 ? 14.001 0.714 -24.022 1.00 88.81 98 ASP A CA 1
ATOM 770 C C . ASP A 1 98 ? 13.706 0.636 -25.533 1.00 88.81 98 ASP A C 1
ATOM 772 O O . ASP A 1 98 ? 13.080 -0.305 -26.033 1.00 88.81 98 ASP A O 1
ATOM 776 N N . SER A 1 99 ? 14.215 1.621 -26.279 1.00 83.69 99 SER A N 1
ATOM 777 C CA . SER A 1 99 ? 14.115 1.683 -27.748 1.00 83.69 99 SER A CA 1
ATOM 778 C C . SER A 1 99 ? 14.880 0.603 -28.507 1.00 83.69 99 SER A C 1
ATOM 780 O O . SER A 1 99 ? 14.610 0.370 -29.690 1.00 83.69 99 SER A O 1
ATOM 782 N N . ALA A 1 100 ? 15.812 -0.093 -27.852 1.00 83.06 100 ALA A N 1
ATOM 783 C CA . ALA A 1 100 ? 16.455 -1.279 -28.406 1.00 83.06 100 ALA A CA 1
ATOM 784 C C . ALA A 1 100 ? 15.597 -2.546 -28.207 1.00 83.06 100 ALA A C 1
ATOM 786 O O . ALA A 1 100 ? 15.938 -3.606 -28.740 1.00 83.06 100 ALA A O 1
ATOM 787 N N . GLY A 1 101 ? 14.468 -2.433 -27.497 1.00 75.88 101 GLY A N 1
ATOM 788 C CA . GLY A 1 101 ? 13.545 -3.517 -27.188 1.00 75.88 101 GLY A CA 1
ATOM 789 C C . GLY A 1 101 ? 13.985 -4.379 -26.005 1.00 75.88 101 GLY A C 1
ATOM 790 O O . GLY A 1 101 ? 13.394 -5.440 -25.789 1.00 75.88 101 GLY A O 1
ATOM 791 N N . GLY A 1 102 ? 15.009 -3.965 -25.251 1.00 84.50 102 GLY A N 1
ATOM 792 C CA . GLY A 1 102 ? 15.390 -4.610 -23.999 1.00 84.50 102 GLY A CA 1
ATOM 793 C C . GLY A 1 102 ? 14.264 -4.450 -22.986 1.00 84.50 102 GLY A C 1
ATOM 794 O O . GLY A 1 102 ? 13.749 -3.352 -22.830 1.00 84.50 102 GLY A O 1
ATOM 795 N N . MET A 1 103 ? 13.848 -5.535 -22.332 1.00 90.12 103 MET A N 1
ATOM 796 C CA . MET A 1 103 ? 12.789 -5.515 -21.320 1.00 90.12 103 MET A CA 1
ATOM 797 C C . MET A 1 103 ? 13.356 -5.965 -19.982 1.00 90.12 103 MET A C 1
ATOM 799 O O . MET A 1 103 ? 14.048 -6.984 -19.915 1.00 90.12 103 MET A O 1
ATOM 803 N N . ASN A 1 104 ? 13.022 -5.231 -18.928 1.00 94.00 104 ASN A N 1
ATOM 804 C CA . ASN A 1 104 ? 13.382 -5.574 -17.564 1.00 94.00 104 ASN A CA 1
ATOM 805 C C . ASN A 1 104 ? 12.153 -5.582 -16.658 1.00 94.00 104 ASN A C 1
ATOM 807 O O . ASN A 1 104 ? 11.193 -4.843 -16.884 1.00 94.00 104 ASN A O 1
ATOM 811 N N . PHE A 1 105 ? 12.217 -6.418 -15.628 1.00 94.69 105 PHE A N 1
ATOM 812 C CA . PHE A 1 105 ? 11.149 -6.629 -14.662 1.00 94.69 105 PHE A CA 1
ATOM 813 C C . PHE A 1 105 ? 11.670 -6.347 -13.258 1.00 94.69 105 PHE A C 1
ATOM 815 O O . PHE A 1 105 ? 12.835 -6.619 -12.961 1.00 94.69 105 PHE A O 1
ATOM 822 N N . SER A 1 106 ? 10.815 -5.820 -12.391 1.00 96.12 106 SER A N 1
ATOM 823 C CA . SER A 1 106 ? 11.138 -5.711 -10.974 1.00 96.12 106 SER A CA 1
ATOM 824 C C . SER A 1 106 ? 11.037 -7.065 -10.279 1.00 96.12 106 SER A C 1
ATOM 826 O O . SER A 1 106 ? 10.433 -8.012 -10.786 1.00 96.12 106 SER A O 1
ATOM 828 N N . GLU A 1 107 ? 11.545 -7.132 -9.051 1.00 95.31 107 GLU A N 1
ATOM 829 C CA . GLU A 1 107 ? 11.063 -8.135 -8.107 1.00 95.31 107 GLU A CA 1
ATOM 830 C C . GLU A 1 107 ? 9.565 -7.925 -7.826 1.00 95.31 107 GLU A C 1
ATOM 832 O O . GLU A 1 107 ? 9.030 -6.819 -7.973 1.00 95.31 107 GLU A O 1
ATOM 837 N N . THR A 1 108 ? 8.880 -8.996 -7.428 1.00 96.44 108 THR A N 1
ATOM 838 C CA . THR A 1 108 ? 7.477 -8.919 -7.017 1.00 96.44 108 THR A CA 1
ATOM 839 C C . THR A 1 108 ? 7.380 -8.270 -5.641 1.00 96.44 108 THR A C 1
ATOM 841 O O . THR A 1 108 ? 7.938 -8.773 -4.664 1.00 96.44 108 THR A O 1
ATOM 844 N N . LEU A 1 109 ? 6.634 -7.175 -5.563 1.00 97.69 109 LEU A N 1
ATOM 845 C CA . LEU A 1 109 ? 6.300 -6.491 -4.320 1.00 97.69 109 LEU A CA 1
A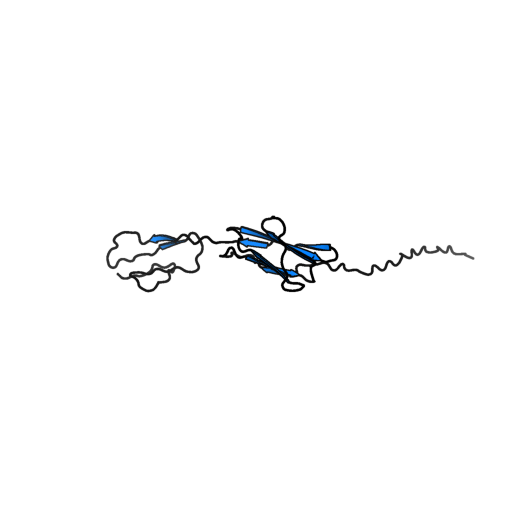TOM 846 C C . LEU A 1 109 ? 4.936 -6.946 -3.826 1.00 97.69 109 LEU A C 1
ATOM 848 O O . LEU A 1 109 ? 4.046 -7.235 -4.621 1.00 97.69 109 LEU A O 1
ATOM 852 N N . TYR A 1 110 ? 4.771 -6.953 -2.511 1.00 98.31 110 TYR A N 1
ATOM 853 C CA . TYR A 1 110 ? 3.519 -7.283 -1.842 1.00 98.31 110 TYR A CA 1
ATOM 854 C C . TYR A 1 110 ? 3.074 -6.081 -1.026 1.00 98.31 110 TYR A C 1
ATOM 856 O O . TYR A 1 110 ? 3.923 -5.391 -0.472 1.00 98.31 110 TYR A O 1
ATOM 864 N N . PHE A 1 111 ? 1.773 -5.837 -0.962 1.00 98.44 111 PHE A N 1
ATOM 865 C CA . PHE A 1 111 ? 1.160 -4.826 -0.104 1.00 98.44 111 PHE A CA 1
ATOM 866 C C . PHE A 1 111 ? -0.269 -5.258 0.239 1.00 98.44 111 PHE A C 1
ATOM 868 O O . PHE A 1 111 ? -0.798 -6.194 -0.364 1.00 98.44 111 PHE A O 1
ATOM 875 N N . THR A 1 112 ? -0.894 -4.588 1.200 1.00 98.25 112 THR A N 1
ATOM 876 C CA . THR A 1 112 ? -2.275 -4.881 1.609 1.00 98.25 112 THR A CA 1
ATOM 877 C C . THR A 1 112 ? -3.104 -3.605 1.581 1.00 98.25 112 THR A C 1
ATOM 879 O O . THR A 1 112 ? -2.605 -2.534 1.921 1.00 98.25 112 THR A O 1
ATOM 882 N N . ILE A 1 113 ? -4.362 -3.719 1.179 1.00 98.38 113 ILE A N 1
ATOM 883 C CA . ILE A 1 113 ? -5.389 -2.694 1.343 1.00 98.38 113 ILE A CA 1
ATOM 884 C C . ILE A 1 113 ? -6.288 -3.134 2.495 1.00 98.38 113 ILE A C 1
ATOM 886 O O . ILE A 1 113 ? -6.749 -4.274 2.481 1.00 98.38 113 ILE A O 1
ATOM 890 N N . ASP A 1 114 ? -6.490 -2.242 3.463 1.00 96.69 114 ASP A N 1
ATOM 891 C CA . ASP A 1 114 ? -7.350 -2.446 4.628 1.00 96.69 114 ASP A CA 1
ATOM 892 C C . ASP A 1 114 ? -8.287 -1.247 4.836 1.00 96.69 114 ASP A C 1
ATOM 894 O O . ASP A 1 114 ? -7.912 -0.180 5.325 1.00 96.69 114 ASP A O 1
ATOM 898 N N . LEU A 1 115 ? -9.524 -1.416 4.393 1.00 96.00 115 LEU A N 1
ATOM 899 C CA . LEU A 1 115 ? -10.629 -0.465 4.459 1.00 96.00 115 LEU A CA 1
ATOM 900 C C . LEU A 1 115 ? -11.634 -0.854 5.546 1.00 96.00 115 LEU A C 1
ATOM 902 O O . LEU A 1 115 ? -12.658 -0.177 5.705 1.00 96.00 115 LEU A O 1
ATOM 906 N N . THR A 1 116 ? -11.390 -1.956 6.256 1.00 94.44 116 THR A N 1
ATOM 907 C CA . THR A 1 116 ? -12.311 -2.477 7.258 1.00 94.44 116 THR A CA 1
ATOM 908 C C . THR A 1 116 ? -12.022 -1.792 8.584 1.00 94.44 116 THR A C 1
ATOM 910 O O . THR A 1 116 ? -10.915 -1.823 9.092 1.00 94.44 116 THR A O 1
ATOM 913 N N . ALA A 1 117 ? -13.024 -1.125 9.154 1.00 91.88 117 ALA A N 1
ATOM 914 C CA . ALA A 1 117 ? -12.865 -0.529 10.474 1.00 91.88 117 ALA A CA 1
ATOM 915 C C . ALA A 1 117 ? -12.828 -1.620 11.564 1.00 91.88 117 ALA A C 1
ATOM 917 O O . ALA A 1 117 ? -13.540 -2.623 11.433 1.00 91.88 117 ALA A O 1
ATOM 918 N N . PRO A 1 118 ? -12.118 -1.387 12.683 1.00 90.88 118 PRO A N 1
ATOM 919 C CA . PRO A 1 118 ? -12.062 -2.341 13.781 1.00 90.88 118 PRO A CA 1
ATOM 920 C C . PRO A 1 118 ? -13.450 -2.538 14.392 1.00 90.88 118 PRO A C 1
ATOM 922 O O . PRO A 1 118 ? -14.150 -1.571 14.719 1.00 90.88 118 PRO A O 1
ATOM 925 N N . GLU A 1 119 ? -13.839 -3.787 14.630 1.00 91.94 119 GLU A N 1
ATOM 926 C CA . GLU A 1 119 ? -15.006 -4.106 15.445 1.00 91.94 119 GLU A CA 1
ATOM 927 C C . GLU A 1 119 ? -14.624 -4.066 16.925 1.00 91.94 119 GLU A C 1
ATOM 929 O O . GLU A 1 119 ? -13.754 -4.810 17.380 1.00 91.94 119 GLU A O 1
ATOM 934 N N . ILE A 1 120 ? -15.298 -3.206 17.693 1.00 89.81 120 ILE A N 1
ATOM 935 C CA . ILE A 1 120 ? -15.074 -3.066 19.135 1.00 89.81 120 ILE A CA 1
ATOM 936 C C . ILE A 1 120 ? -16.165 -3.803 19.907 1.00 89.81 120 ILE A C 1
ATOM 938 O O . ILE A 1 120 ? -17.354 -3.511 19.760 1.00 89.81 120 ILE A O 1
ATOM 942 N N . THR A 1 121 ? -15.756 -4.709 20.792 1.00 91.00 121 THR A N 1
ATOM 943 C CA . THR A 1 121 ? -16.642 -5.412 21.726 1.00 91.00 121 THR A CA 1
ATOM 944 C C . THR A 1 121 ? -16.391 -4.928 23.146 1.00 91.00 121 THR A C 1
ATOM 946 O O . THR A 1 121 ? -15.249 -4.853 23.594 1.00 91.00 121 THR A O 1
ATOM 949 N N . ILE A 1 122 ? -17.464 -4.605 23.870 1.00 90.94 122 ILE A N 1
ATOM 950 C CA . ILE A 1 122 ? -17.400 -4.223 25.284 1.00 90.94 122 ILE A CA 1
ATOM 951 C C . ILE A 1 122 ? -17.647 -5.470 26.131 1.00 90.94 122 ILE A C 1
ATOM 953 O O . ILE A 1 122 ? -18.762 -5.985 26.173 1.00 90.94 122 ILE A O 1
ATOM 957 N N . GLU A 1 123 ? -16.610 -5.925 26.826 1.00 90.81 123 GLU A N 1
ATOM 958 C CA . GLU A 1 123 ? -16.680 -7.045 27.771 1.00 90.81 123 GLU A CA 1
ATOM 959 C C . GLU A 1 123 ? -17.099 -6.562 29.168 1.00 90.81 123 GLU A C 1
ATOM 961 O O . GLU A 1 123 ? -17.803 -7.253 29.903 1.00 90.81 123 GLU A O 1
ATOM 966 N N . SER A 1 124 ? -16.675 -5.351 29.543 1.00 88.44 124 SER A N 1
ATOM 967 C CA . SER A 1 124 ? -17.061 -4.682 30.784 1.00 88.44 124 SER A CA 1
ATOM 968 C C . SER A 1 124 ? -16.981 -3.158 30.614 1.00 88.44 124 SER A C 1
ATOM 970 O O . SER A 1 124 ? -16.046 -2.677 29.967 1.00 88.44 124 SER A O 1
ATOM 972 N N . PRO A 1 125 ? -17.910 -2.376 31.195 1.00 89.31 125 PRO A N 1
ATOM 973 C CA . PRO A 1 125 ? -19.012 -2.795 32.063 1.00 89.31 125 PRO A CA 1
ATOM 974 C C . PRO A 1 125 ? -20.151 -3.514 31.339 1.00 89.31 125 PRO A C 1
ATOM 976 O O . PRO A 1 125 ? -20.481 -3.226 30.191 1.00 89.31 125 PRO A O 1
ATOM 979 N N . LEU A 1 126 ? -20.804 -4.419 32.066 1.00 90.62 126 LEU A N 1
ATOM 980 C CA . LEU A 1 126 ? -22.065 -5.023 31.657 1.00 90.62 126 LEU A CA 1
ATOM 981 C C . LEU A 1 126 ? -23.216 -4.039 31.887 1.00 90.62 126 LEU A C 1
ATOM 983 O O . LEU A 1 126 ? -23.160 -3.176 32.763 1.00 90.62 126 LEU A O 1
ATOM 987 N N . ASN A 1 127 ? -24.312 -4.209 31.147 1.00 92.38 127 ASN A N 1
ATOM 988 C CA . ASN A 1 127 ? -25.525 -3.409 31.330 1.00 92.38 127 ASN A CA 1
ATOM 989 C C . ASN A 1 127 ? -26.317 -3.856 32.577 1.00 92.38 127 ASN A C 1
ATOM 991 O O . ASN A 1 127 ? -27.387 -4.460 32.478 1.00 92.38 127 ASN A O 1
ATOM 995 N N . ILE A 1 128 ? -25.751 -3.599 33.754 1.00 90.81 128 ILE A N 1
ATOM 996 C CA . ILE A 1 128 ? -26.312 -3.914 35.068 1.00 90.81 128 ILE A CA 1
ATOM 997 C C . ILE A 1 128 ? -26.167 -2.720 36.013 1.00 90.81 128 ILE A C 1
ATOM 999 O O . ILE A 1 128 ? -25.441 -1.762 35.753 1.00 90.81 128 ILE A O 1
ATOM 1003 N N . THR A 1 129 ? -26.853 -2.780 37.151 1.00 90.81 129 THR A N 1
ATOM 1004 C CA . THR A 1 129 ? -26.662 -1.805 38.226 1.00 90.81 129 THR A CA 1
ATOM 1005 C C . THR A 1 129 ? -25.459 -2.195 39.083 1.00 90.81 129 THR A C 1
ATOM 1007 O O . THR A 1 129 ? -25.497 -3.217 39.768 1.00 90.81 129 THR A O 1
ATOM 1010 N N . TYR A 1 130 ? -24.422 -1.359 39.072 1.00 87.25 130 TYR A N 1
ATOM 1011 C CA . TYR A 1 130 ? -23.265 -1.463 39.965 1.00 87.25 130 TYR A CA 1
ATOM 1012 C C . TYR A 1 130 ? -23.546 -0.782 41.307 1.00 87.25 130 TYR A C 1
ATOM 1014 O O . TYR A 1 130 ? -24.377 0.131 41.390 1.00 87.25 130 TYR A O 1
ATOM 1022 N N . LYS A 1 131 ? -22.884 -1.224 42.382 1.00 87.06 131 LYS A N 1
ATOM 1023 C CA . LYS A 1 131 ? -23.015 -0.557 43.682 1.00 87.06 131 LYS A CA 1
ATOM 1024 C C . LYS A 1 131 ? -22.238 0.757 43.675 1.00 87.06 131 LYS A C 1
ATOM 1026 O O . LYS A 1 131 ? -21.212 0.886 43.016 1.00 87.06 131 LYS A O 1
ATOM 1031 N N . ALA A 1 132 ? -22.725 1.724 44.450 1.00 81.75 132 ALA A N 1
ATOM 1032 C CA . ALA A 1 132 ? -21.981 2.954 44.696 1.00 81.75 132 ALA A CA 1
ATOM 1033 C C . ALA A 1 132 ? -20.610 2.629 45.313 1.00 81.75 132 ALA A C 1
ATOM 1035 O O . ALA A 1 132 ? -20.515 1.715 46.140 1.00 81.75 132 ALA A O 1
ATOM 1036 N N . TYR A 1 133 ? -19.582 3.389 44.929 1.00 74.81 133 TYR A N 1
ATOM 1037 C CA . TYR A 1 133 ? -18.198 3.214 45.378 1.00 74.81 133 TYR A CA 1
ATOM 1038 C C . TYR A 1 133 ? -17.540 1.864 45.024 1.00 74.81 133 TYR A C 1
ATOM 1040 O O . TYR A 1 133 ? -16.506 1.526 45.600 1.00 74.81 133 TYR A O 1
ATOM 1048 N N . GLU A 1 134 ? -18.114 1.081 44.104 1.00 78.19 134 GLU A N 1
ATOM 1049 C CA . GLU A 1 134 ? -17.489 -0.137 43.572 1.00 78.19 134 GLU A CA 1
ATOM 1050 C C . GLU A 1 134 ? -16.611 0.193 42.358 1.00 78.19 134 GLU A C 1
ATOM 1052 O O . GLU A 1 134 ? -16.947 1.063 41.553 1.00 78.19 134 GLU A O 1
ATOM 1057 N N . TYR A 1 135 ? -15.474 -0.495 42.230 1.00 75.31 135 TYR A N 1
ATOM 1058 C CA . TYR A 1 135 ? -14.613 -0.353 41.060 1.00 75.31 135 TYR A CA 1
ATOM 1059 C C . TYR A 1 135 ? -15.254 -1.025 39.852 1.00 75.31 135 TYR A C 1
ATOM 1061 O O . TYR A 1 135 ? -15.724 -2.159 39.938 1.00 75.31 135 TYR A O 1
ATOM 1069 N N . ILE A 1 136 ? -15.261 -0.310 38.730 1.00 80.69 136 ILE A N 1
ATOM 1070 C CA . ILE A 1 136 ? -15.768 -0.816 37.462 1.00 80.69 136 ILE A CA 1
ATOM 1071 C C . ILE A 1 136 ? -14.585 -0.959 36.519 1.00 80.69 136 ILE A C 1
ATOM 1073 O O . ILE A 1 136 ? -13.999 0.035 36.093 1.00 80.69 136 ILE A O 1
ATOM 1077 N N . ASP A 1 137 ? -14.266 -2.201 36.181 1.00 78.56 137 ASP A N 1
ATOM 1078 C CA . ASP A 1 137 ? -13.273 -2.481 35.158 1.00 78.56 137 ASP A CA 1
ATOM 1079 C C . ASP A 1 137 ? -13.851 -2.164 33.780 1.00 78.56 137 ASP A C 1
ATOM 1081 O O . ASP A 1 137 ? -14.971 -2.564 33.446 1.00 78.56 137 ASP A O 1
ATOM 1085 N N . PHE A 1 138 ? -13.064 -1.468 32.966 1.00 83.06 138 PHE A N 1
ATOM 1086 C CA . PHE A 1 138 ? -13.344 -1.295 31.550 1.00 83.06 138 PHE A CA 1
ATOM 1087 C C . PHE A 1 138 ? -12.494 -2.287 30.785 1.00 83.06 138 PHE A C 1
ATOM 1089 O O . PHE A 1 138 ? -11.266 -2.216 30.810 1.00 83.06 138 PHE A O 1
ATOM 1096 N N . ASN A 1 139 ? -13.163 -3.217 30.120 1.00 84.69 139 ASN A N 1
ATOM 1097 C CA . ASN A 1 139 ? -12.514 -4.197 29.279 1.00 84.69 139 ASN A CA 1
ATOM 1098 C C . ASN A 1 139 ? -13.216 -4.210 27.932 1.00 84.69 139 ASN A C 1
ATOM 1100 O O . ASN A 1 139 ? -14.436 -4.369 27.852 1.00 84.69 139 ASN A O 1
ATOM 1104 N N . ILE A 1 140 ? -12.430 -4.037 26.886 1.00 88.00 140 ILE A N 1
ATOM 1105 C CA . ILE A 1 140 ? -12.894 -4.068 25.513 1.00 88.00 140 ILE A CA 1
ATOM 1106 C C . ILE A 1 140 ? -11.941 -4.940 24.712 1.00 88.00 140 ILE A C 1
ATOM 1108 O O . ILE A 1 140 ? -10.760 -5.063 25.043 1.00 88.00 140 ILE A O 1
ATOM 1112 N N . THR A 1 141 ? -12.443 -5.508 23.633 1.00 88.81 141 THR A N 1
ATOM 1113 C CA . THR A 1 141 ? -11.626 -6.182 22.632 1.00 88.81 141 THR A CA 1
ATOM 1114 C C . THR A 1 141 ? -11.850 -5.518 21.280 1.00 88.81 141 THR A C 1
ATOM 1116 O O . THR A 1 141 ? -12.912 -4.950 21.023 1.00 88.81 141 THR A O 1
ATOM 1119 N N . SER A 1 142 ? -10.817 -5.539 20.445 1.00 91.31 142 SER A N 1
ATOM 1120 C CA . SER A 1 142 ? -10.859 -5.080 19.058 1.00 91.31 142 SER A CA 1
ATOM 1121 C C . SER A 1 142 ? -10.601 -6.278 18.151 1.00 91.31 142 SER A C 1
ATOM 1123 O O . SER A 1 142 ? -9.823 -7.163 18.519 1.00 91.31 142 SER A O 1
ATOM 1125 N N . SER A 1 143 ? -11.235 -6.317 16.982 1.00 90.81 143 SER A N 1
ATOM 1126 C CA . SER A 1 143 ? -10.976 -7.343 15.962 1.00 90.81 143 SER A CA 1
ATOM 1127 C C . SER A 1 143 ? -9.569 -7.259 15.362 1.00 90.81 143 SER A C 1
ATOM 1129 O O . SER A 1 143 ? -9.101 -8.227 14.768 1.00 90.81 143 SER A O 1
ATOM 1131 N N . GLU A 1 144 ? -8.898 -6.123 15.532 1.00 88.69 144 GLU A N 1
ATOM 1132 C CA . GLU A 1 144 ? -7.575 -5.822 14.985 1.00 88.69 144 GLU A CA 1
ATOM 1133 C C . GLU A 1 144 ? -6.785 -4.862 15.887 1.00 88.69 144 GLU A C 1
ATOM 1135 O O . GLU A 1 144 ? -7.290 -4.353 16.895 1.00 88.69 144 GLU A O 1
ATOM 1140 N N . GLU A 1 145 ? -5.525 -4.624 15.532 1.00 86.88 145 GLU A N 1
ATOM 1141 C CA . GLU A 1 145 ? -4.653 -3.708 16.259 1.00 86.88 145 GLU A CA 1
ATOM 1142 C C . GLU A 1 145 ? -5.103 -2.252 16.076 1.00 86.88 145 GLU A C 1
ATOM 1144 O O . GLU A 1 145 ? -5.289 -1.770 14.964 1.00 86.88 145 GLU A O 1
ATOM 1149 N N . ILE A 1 146 ? -5.248 -1.532 17.190 1.00 85.56 146 ILE A N 1
ATOM 1150 C CA . ILE A 1 146 ? -5.643 -0.122 17.200 1.00 85.56 146 ILE A CA 1
ATOM 1151 C C . ILE A 1 146 ? -4.564 0.730 17.863 1.00 85.56 146 ILE A C 1
ATOM 1153 O O . ILE A 1 146 ? -3.989 0.360 18.885 1.00 85.56 146 ILE A O 1
ATOM 1157 N N . ASN A 1 147 ? -4.329 1.922 17.312 1.00 86.19 147 ASN A N 1
ATOM 1158 C CA . ASN A 1 147 ? -3.297 2.837 17.814 1.00 86.19 147 ASN A CA 1
ATOM 1159 C C . ASN A 1 147 ? -3.693 3.556 19.112 1.00 86.19 147 ASN A C 1
ATOM 1161 O O . ASN A 1 147 ? -2.833 4.067 19.830 1.00 86.19 147 ASN A O 1
ATOM 1165 N N . TRP A 1 148 ? -4.993 3.652 19.401 1.00 87.81 148 TRP A N 1
ATOM 1166 C CA . TRP A 1 148 ? -5.497 4.300 20.605 1.00 87.81 148 TRP A CA 1
ATOM 1167 C C . TRP A 1 148 ? -6.904 3.820 20.949 1.00 87.81 148 TRP A C 1
ATOM 1169 O O . TRP A 1 148 ? -7.743 3.647 20.065 1.00 87.81 148 TRP A O 1
ATOM 1179 N N . CYS A 1 149 ? -7.176 3.692 22.246 1.00 86.38 149 CYS A N 1
ATOM 1180 C CA . CYS A 1 149 ? -8.530 3.584 22.758 1.00 86.38 149 CYS A CA 1
ATOM 1181 C C . CYS A 1 149 ? -8.708 4.404 24.037 1.00 86.38 149 CYS A C 1
ATOM 1183 O O . CYS A 1 149 ? -7.790 4.526 24.854 1.00 86.38 149 CYS A O 1
ATOM 1185 N N . GLY A 1 150 ? -9.906 4.947 24.228 1.00 87.69 150 GLY A N 1
ATOM 1186 C CA . GLY A 1 150 ? -10.268 5.678 25.428 1.00 87.69 150 GLY A CA 1
ATOM 1187 C C . GLY A 1 150 ? -11.752 5.576 25.736 1.00 87.69 150 GLY A C 1
ATOM 1188 O O . GLY A 1 150 ? -12.573 5.300 24.864 1.00 87.69 150 GLY A O 1
ATOM 1189 N N . VAL A 1 151 ? -12.085 5.828 26.996 1.00 86.31 151 VAL A N 1
ATOM 1190 C CA . VAL A 1 151 ? -13.454 5.824 27.505 1.00 86.31 151 VAL A CA 1
ATOM 1191 C C . VAL A 1 151 ? -13.828 7.209 28.024 1.00 86.31 151 VAL A C 1
ATOM 1193 O O . VAL A 1 151 ? -13.039 7.857 28.708 1.00 86.31 151 VAL A O 1
ATOM 1196 N N . SER A 1 152 ? -15.038 7.671 27.714 1.00 88.38 152 SER A N 1
ATOM 1197 C CA . SER A 1 152 ? -15.652 8.838 28.356 1.00 88.38 152 SER A CA 1
ATOM 1198 C C . SER A 1 152 ? -16.747 8.362 29.295 1.00 88.38 152 SER A C 1
ATOM 1200 O O . SER A 1 152 ? -17.577 7.527 28.930 1.00 88.38 152 SER A O 1
ATOM 1202 N N . VAL A 1 153 ? -16.758 8.897 30.512 1.00 84.12 153 VAL A N 1
ATOM 1203 C CA . VAL A 1 153 ? -17.721 8.520 31.546 1.00 84.12 153 VAL A CA 1
ATOM 1204 C C . VAL A 1 153 ? -18.414 9.787 32.026 1.00 84.12 153 VAL A C 1
ATOM 1206 O O . VAL A 1 153 ? -17.775 10.794 32.294 1.00 84.12 153 VAL A O 1
ATOM 1209 N N . PHE A 1 154 ? -19.748 9.774 32.065 1.00 83.44 154 PHE A N 1
ATOM 1210 C CA . PHE A 1 154 ? -20.573 10.941 32.423 1.00 83.44 154 PHE A CA 1
ATOM 1211 C C . PHE A 1 154 ? -20.344 12.195 31.560 1.00 83.44 154 PHE A C 1
ATOM 1213 O O . PHE A 1 154 ? -20.612 13.309 32.003 1.00 83.44 154 PHE A O 1
ATOM 1220 N N . GLY A 1 155 ? -19.885 12.022 30.317 1.00 83.06 155 GLY A N 1
ATOM 1221 C CA . GLY A 1 155 ? -19.645 13.132 29.394 1.00 83.06 155 GLY A CA 1
ATOM 1222 C C . GLY A 1 155 ? -18.409 13.969 29.733 1.00 83.06 155 GLY A C 1
ATOM 1223 O O . GLY A 1 155 ? -18.327 15.118 29.305 1.00 83.06 155 GLY A O 1
ATOM 1224 N N . THR A 1 156 ? -17.467 13.423 30.508 1.00 86.75 156 THR A N 1
ATOM 1225 C CA . THR A 1 156 ? -16.141 14.022 30.703 1.00 86.75 156 THR A CA 1
ATOM 1226 C C . THR A 1 156 ? -15.238 13.781 29.495 1.00 86.75 156 THR A C 1
ATOM 1228 O O . THR A 1 156 ? -15.575 13.014 28.589 1.00 86.75 156 THR A O 1
ATOM 1231 N N . ASP A 1 157 ? -14.053 14.388 29.512 1.00 89.50 157 ASP A N 1
ATOM 1232 C CA . ASP A 1 157 ? -12.999 14.097 28.541 1.00 89.50 157 ASP A CA 1
ATOM 1233 C C . ASP A 1 157 ? -12.650 12.601 28.504 1.00 89.50 157 ASP A C 1
ATOM 1235 O O . ASP A 1 157 ? -12.812 11.874 29.492 1.00 89.50 157 ASP A O 1
ATOM 1239 N N . ASN A 1 158 ? -12.165 12.155 27.343 1.00 87.56 158 ASN A N 1
ATOM 1240 C CA . ASN A 1 158 ? -11.753 10.773 27.126 1.00 87.56 158 ASN A CA 1
ATOM 1241 C C . ASN A 1 158 ? -10.544 10.424 27.998 1.00 87.56 158 ASN A C 1
ATOM 1243 O O . ASN A 1 158 ? -9.526 11.118 27.984 1.00 87.56 158 ASN A O 1
ATOM 1247 N N . ILE A 1 159 ? -10.631 9.292 28.687 1.00 85.19 159 ILE A N 1
ATOM 1248 C CA . ILE A 1 159 ? -9.544 8.706 29.459 1.00 85.19 159 ILE A CA 1
ATOM 1249 C C . ILE A 1 159 ? -8.949 7.568 28.634 1.00 85.19 159 ILE A C 1
ATOM 1251 O O . ILE A 1 159 ? -9.658 6.623 28.290 1.00 85.19 159 ILE A O 1
ATOM 1255 N N . THR A 1 160 ? -7.659 7.656 28.302 1.00 86.81 160 THR A N 1
ATOM 1256 C CA . THR A 1 160 ? -6.951 6.582 27.590 1.00 86.81 160 THR A CA 1
ATOM 1257 C C . THR A 1 160 ? -7.017 5.297 28.406 1.00 86.81 160 THR A C 1
ATOM 1259 O O . THR A 1 160 ? -6.638 5.285 29.579 1.00 86.81 160 THR A O 1
ATOM 1262 N N . MET A 1 161 ? -7.478 4.218 27.780 1.00 79.38 161 MET A N 1
ATOM 1263 C CA . MET A 1 161 ? -7.471 2.903 28.405 1.00 79.38 161 MET A CA 1
ATOM 1264 C C . MET A 1 161 ? -6.043 2.365 28.388 1.00 79.38 161 MET A C 1
ATOM 1266 O O . MET A 1 161 ? -5.456 2.135 27.333 1.00 79.38 161 MET A O 1
ATOM 1270 N N . THR A 1 162 ? -5.466 2.191 29.568 1.00 71.19 162 THR A N 1
ATOM 1271 C CA . THR A 1 162 ? -4.265 1.377 29.767 1.00 71.19 162 THR A CA 1
ATOM 1272 C C . THR A 1 162 ? -4.698 -0.026 30.183 1.00 71.19 162 THR A C 1
ATOM 1274 O O . THR A 1 162 ? -5.796 -0.182 30.705 1.00 71.19 162 THR A O 1
ATOM 1277 N N . ASN A 1 163 ? -3.846 -1.045 30.026 1.00 55.81 163 ASN A N 1
ATOM 1278 C CA . ASN A 1 163 ? -4.119 -2.426 30.481 1.00 55.81 163 ASN A CA 1
ATOM 1279 C C . ASN A 1 163 ? -4.351 -2.571 32.008 1.00 55.81 163 ASN A C 1
ATOM 1281 O O . ASN A 1 163 ? -4.448 -3.687 32.509 1.00 55.81 163 ASN A O 1
ATOM 1285 N N . ASP A 1 164 ? -4.438 -1.456 32.733 1.00 48.72 164 ASP A N 1
ATOM 1286 C CA . ASP A 1 164 ? -4.716 -1.369 34.155 1.00 48.72 164 ASP A CA 1
ATOM 1287 C C . ASP A 1 164 ? -6.125 -0.799 34.365 1.00 48.72 164 ASP A C 1
ATOM 1289 O O . ASP A 1 164 ? -6.475 0.262 33.840 1.00 48.72 164 ASP A O 1
ATOM 1293 N N . SER A 1 165 ? -6.911 -1.528 35.158 1.00 52.09 165 SER A N 1
ATOM 1294 C CA . SER A 1 165 ? -8.240 -1.186 35.677 1.00 52.09 165 SER A CA 1
ATOM 1295 C C . SER A 1 165 ? -8.377 0.304 36.018 1.00 52.09 165 SER A C 1
ATOM 1297 O O . SER A 1 165 ? -7.614 0.841 36.828 1.00 52.09 165 SER A O 1
ATOM 1299 N N . LEU A 1 166 ? -9.358 0.975 35.407 1.00 50.75 166 LEU A N 1
ATOM 1300 C CA . LEU A 1 166 ? -9.554 2.414 35.552 1.00 50.75 166 LEU A CA 1
ATOM 1301 C C . LEU A 1 166 ? -10.365 2.747 36.816 1.00 50.75 166 LEU A C 1
ATOM 1303 O O . LEU A 1 166 ? -11.503 2.317 36.985 1.00 50.75 166 LEU A O 1
ATOM 1307 N N . LEU A 1 167 ? -9.784 3.562 37.699 1.00 45.62 167 LEU A N 1
ATOM 1308 C CA . LEU A 1 167 ? -10.438 4.064 38.906 1.00 45.62 167 LEU A CA 1
ATOM 1309 C C . LEU A 1 167 ? -11.468 5.146 38.551 1.00 45.62 167 LEU A C 1
ATOM 1311 O O . LEU A 1 167 ? -11.094 6.289 38.296 1.00 45.62 167 LEU A O 1
ATOM 1315 N N . ILE A 1 168 ? -12.759 4.829 38.628 1.00 52.88 168 ILE A N 1
ATOM 1316 C CA . ILE A 1 168 ? -13.808 5.855 38.685 1.00 52.88 168 ILE A CA 1
ATOM 1317 C C . ILE A 1 168 ? -14.515 5.719 40.027 1.00 52.88 168 ILE A C 1
ATOM 1319 O O . ILE A 1 168 ? -15.340 4.834 40.230 1.00 52.88 168 ILE A O 1
ATOM 1323 N N . GLY A 1 169 ? -14.137 6.584 40.971 1.00 45.72 169 GLY A N 1
ATOM 1324 C CA . GLY A 1 169 ? -14.889 6.762 42.208 1.00 45.72 169 GLY A CA 1
ATOM 1325 C C . GLY A 1 169 ? -16.227 7.416 41.881 1.00 45.72 169 GLY A C 1
ATOM 1326 O O . GLY A 1 169 ? -16.259 8.609 41.585 1.00 45.72 169 GLY A O 1
ATOM 1327 N N . LEU A 1 170 ? -17.290 6.612 41.894 1.00 46.06 170 LEU A N 1
ATOM 1328 C CA . LEU A 1 170 ? -18.688 7.034 41.802 1.00 46.06 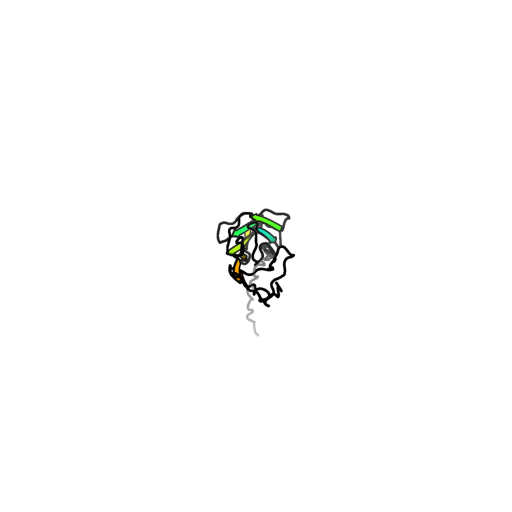170 LEU A CA 1
ATOM 1329 C C . LEU A 1 170 ? -19.248 7.414 43.168 1.00 46.06 170 LEU A C 1
ATOM 1331 O O . LEU A 1 170 ? -19.179 6.541 44.062 1.00 46.06 170 LEU A O 1
#

Foldseek 3Di:
DDDDDDDPDPPPPPPPPPPPPPPVPAKDFPDWPDDAAEEDQAQWTKTKTFIPFFFPWKFKDKPNDDTDTWDAPDRGMTIDIGRHNDFFKMKMKMWTHHPVGHIDIDPIGIYGYDNDDKDKAWPPDDPDDDDQQDFTFTDMDTPDDDPWDFDDDPNDDTDTDDPDGDDDRD